Protein AF-A0A7T7I6N1-F1 (afdb_monomer_lite)

Organism: NCBI:txid2797636

Sequence (115 aa):
MNPSERNAKRVDALLPLAGGKSNKAVAEEVGVNPATIGTWKKDPAFACELARIKELVDRKPMDAHAVLAAVTESSARLNPPAGPVVVSIPAGASARRRRQLIGRAVARALEAGER

Foldseek 3Di:
DALLLLLVLLLQLQVCVLVPDQLCVSCVVSVHDSVVSVVLCVPPLSVVLSVVLNVQCPDPVRDPVVSVVSSVVSSCSSQPAQPDQDFDDDDPDDPVRVVVSVVVSVVVSVSSRVD

Radius of gyration: 19.5 Å; chains: 1; bounding box: 41×30×57 Å

pLDDT: mean 87.31, std 9.98, range [48.62, 97.5]

Structure (mmCIF, N/CA/C/O backbone):
data_AF-A0A7T7I6N1-F1
#
_entry.id   AF-A0A7T7I6N1-F1
#
loop_
_atom_site.group_PDB
_atom_site.id
_atom_site.type_symbol
_atom_site.label_atom_id
_atom_site.label_alt_id
_atom_site.label_comp_id
_atom_site.label_asym_id
_atom_site.label_entity_id
_atom_site.label_seq_id
_atom_site.pdbx_PDB_ins_code
_atom_site.Cartn_x
_atom_site.Cartn_y
_atom_site.Cartn_z
_atom_site.occupancy
_atom_site.B_iso_or_equiv
_atom_site.auth_seq_id
_atom_site.auth_comp_id
_atom_site.auth_asym_id
_atom_site.auth_atom_id
_atom_site.pdbx_PDB_model_num
ATOM 1 N N . MET A 1 1 ? 12.985 8.810 -3.994 1.00 66.00 1 MET A N 1
ATOM 2 C CA . MET A 1 1 ? 12.328 7.562 -3.570 1.00 66.00 1 MET A CA 1
ATOM 3 C C . MET A 1 1 ? 12.008 6.784 -4.820 1.00 66.00 1 MET A C 1
ATOM 5 O O . MET A 1 1 ? 11.234 7.269 -5.646 1.00 66.00 1 MET A O 1
ATOM 9 N N . ASN A 1 2 ? 12.667 5.646 -4.980 1.00 76.69 2 ASN A N 1
ATOM 10 C CA . ASN A 1 2 ? 12.455 4.782 -6.131 1.00 76.69 2 ASN A CA 1
ATOM 11 C C . ASN A 1 2 ? 11.052 4.139 -6.050 1.00 76.69 2 ASN A C 1
ATOM 13 O O . ASN A 1 2 ? 10.463 4.085 -4.965 1.00 76.69 2 ASN A O 1
ATOM 17 N N . PRO A 1 3 ? 10.462 3.713 -7.182 1.00 72.81 3 PRO A N 1
ATOM 18 C CA . PRO A 1 3 ? 9.135 3.094 -7.202 1.00 72.81 3 PRO A CA 1
ATOM 19 C C . PRO A 1 3 ? 8.961 1.924 -6.210 1.00 72.81 3 PRO A C 1
ATOM 21 O O . PRO A 1 3 ? 7.934 1.909 -5.528 1.00 72.81 3 PRO A O 1
ATOM 24 N N . SER A 1 4 ? 9.972 1.056 -6.048 1.00 72.38 4 SER A N 1
ATOM 25 C CA . SER A 1 4 ? 10.028 -0.039 -5.055 1.00 72.38 4 SER A CA 1
ATOM 26 C C . SER A 1 4 ? 9.830 0.469 -3.645 1.00 72.38 4 SER A C 1
ATOM 28 O O . SER A 1 4 ? 8.906 0.068 -2.944 1.00 72.38 4 SER A O 1
ATOM 30 N N . GLU A 1 5 ? 10.692 1.399 -3.239 1.00 82.56 5 GLU A N 1
ATOM 31 C CA . GLU A 1 5 ? 10.693 1.977 -1.897 1.00 82.56 5 GLU A CA 1
ATOM 32 C C . GLU A 1 5 ? 9.354 2.645 -1.587 1.00 82.56 5 GLU A C 1
ATOM 34 O O . GLU A 1 5 ? 8.838 2.548 -0.477 1.00 82.56 5 GLU A O 1
ATOM 39 N N . ARG A 1 6 ? 8.754 3.312 -2.580 1.00 86.56 6 ARG A N 1
ATOM 40 C CA . ARG A 1 6 ? 7.430 3.918 -2.430 1.00 86.56 6 ARG A CA 1
ATOM 41 C C . ARG A 1 6 ? 6.352 2.859 -2.219 1.00 86.56 6 ARG A C 1
ATOM 43 O O . ARG A 1 6 ? 5.462 3.076 -1.402 1.00 86.56 6 ARG A O 1
ATOM 50 N N . ASN A 1 7 ? 6.392 1.760 -2.967 1.00 87.81 7 ASN A N 1
ATOM 51 C CA . ASN A 1 7 ? 5.407 0.688 -2.861 1.00 87.81 7 ASN A CA 1
ATOM 52 C C . ASN A 1 7 ? 5.555 -0.087 -1.545 1.00 87.81 7 ASN A C 1
ATOM 54 O O . ASN A 1 7 ? 4.546 -0.325 -0.890 1.00 87.81 7 ASN A O 1
ATOM 58 N N . ALA A 1 8 ? 6.782 -0.374 -1.104 1.00 88.69 8 ALA A N 1
ATOM 59 C CA . ALA A 1 8 ? 7.052 -0.968 0.206 1.00 88.69 8 ALA A CA 1
ATOM 60 C C . ALA A 1 8 ? 6.457 -0.110 1.334 1.00 88.69 8 ALA A C 1
ATOM 62 O O . ALA A 1 8 ? 5.631 -0.577 2.111 1.00 88.69 8 ALA A O 1
ATOM 63 N N . LYS A 1 9 ? 6.731 1.198 1.312 1.00 93.06 9 LYS A N 1
ATOM 64 C CA . LYS A 1 9 ? 6.161 2.145 2.277 1.00 93.06 9 LYS A CA 1
ATOM 65 C C . LYS A 1 9 ? 4.632 2.237 2.221 1.00 93.06 9 LYS A C 1
ATOM 67 O O . LYS A 1 9 ? 3.984 2.466 3.239 1.00 93.06 9 LYS A O 1
ATOM 72 N N . ARG A 1 10 ? 4.021 2.064 1.044 1.00 94.44 10 ARG A N 1
ATOM 73 C CA . ARG A 1 10 ? 2.556 1.965 0.931 1.00 94.44 10 ARG A CA 1
ATOM 74 C C . ARG A 1 10 ? 2.043 0.731 1.667 1.00 94.44 10 ARG A C 1
ATOM 76 O O . ARG A 1 10 ? 1.078 0.861 2.409 1.00 94.44 10 ARG A O 1
ATOM 83 N N . VAL A 1 11 ? 2.682 -0.422 1.490 1.00 93.81 11 VAL A N 1
ATOM 84 C CA . VAL A 1 11 ?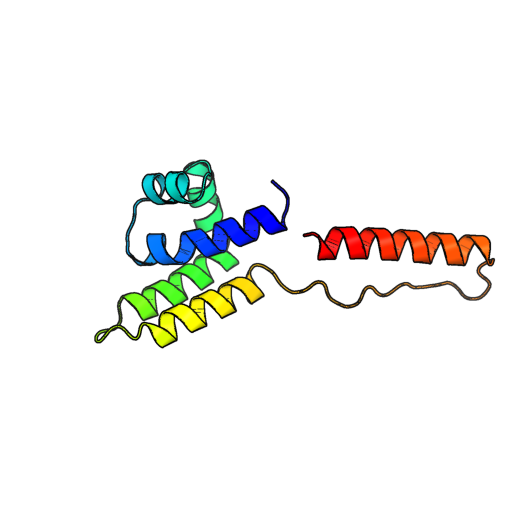 2.308 -1.670 2.175 1.00 93.81 11 VAL A CA 1
ATOM 85 C C . VAL A 1 11 ? 2.439 -1.518 3.691 1.00 93.81 11 VAL A C 1
ATOM 87 O O . VAL A 1 11 ? 1.475 -1.797 4.403 1.00 93.81 11 VAL A O 1
ATOM 90 N N . ASP A 1 12 ? 3.560 -0.973 4.171 1.00 94.38 12 ASP A N 1
ATOM 91 C CA . ASP A 1 12 ? 3.809 -0.747 5.604 1.00 94.38 12 ASP A CA 1
ATOM 92 C C . ASP A 1 12 ? 2.763 0.181 6.244 1.00 94.38 12 ASP A C 1
ATOM 94 O O . ASP A 1 12 ? 2.405 0.036 7.412 1.00 94.38 12 ASP A O 1
ATOM 98 N N . ALA A 1 13 ? 2.211 1.116 5.466 1.00 96.44 13 ALA A N 1
ATOM 99 C CA . ALA A 1 13 ? 1.186 2.041 5.930 1.00 96.44 13 ALA A CA 1
ATOM 100 C C . ALA A 1 13 ? -0.217 1.413 6.067 1.00 96.44 13 ALA A C 1
ATOM 102 O O . ALA A 1 13 ? -1.063 1.986 6.757 1.00 96.44 13 ALA A O 1
ATOM 103 N N . LEU A 1 14 ? -0.512 0.277 5.421 1.00 95.88 14 LEU A N 1
ATOM 104 C CA . LEU A 1 14 ? -1.881 -0.255 5.327 1.00 95.88 14 LEU A CA 1
ATOM 105 C C . LEU A 1 14 ? -2.451 -0.690 6.682 1.00 95.88 14 LEU A C 1
ATOM 107 O O . LEU A 1 14 ? -3.536 -0.247 7.057 1.00 95.88 14 LEU A O 1
ATOM 111 N N . LEU A 1 15 ? -1.722 -1.527 7.424 1.00 93.94 15 LEU A N 1
ATOM 112 C CA . LEU A 1 15 ? -2.149 -2.035 8.734 1.00 93.94 15 LEU A CA 1
ATOM 113 C C . LEU A 1 15 ? -2.400 -0.927 9.768 1.00 93.94 15 LEU A C 1
ATOM 115 O O . LEU A 1 15 ? -3.493 -0.893 10.336 1.00 93.94 15 LEU A O 1
ATOM 119 N N . PRO A 1 16 ? -1.459 0.003 10.023 1.00 95.25 16 PRO A N 1
ATOM 120 C CA . PRO A 1 16 ? -1.687 1.059 11.000 1.00 95.25 16 PRO A CA 1
ATOM 121 C C . PRO A 1 16 ? -2.835 1.995 10.598 1.00 95.25 16 PRO A C 1
ATOM 123 O O . PRO A 1 16 ? -3.596 2.420 11.467 1.00 95.25 16 PRO A O 1
ATOM 126 N N . LEU A 1 17 ? -3.015 2.282 9.301 1.00 96.94 17 LEU A N 1
ATOM 127 C CA . LEU A 1 17 ? -4.164 3.059 8.820 1.00 96.94 17 LEU A CA 1
ATOM 128 C C . LEU A 1 17 ? -5.488 2.308 9.007 1.00 96.94 17 LEU A C 1
ATOM 130 O O . LEU A 1 17 ? -6.472 2.917 9.426 1.00 96.94 17 LEU A O 1
ATOM 134 N N . ALA A 1 18 ? -5.525 1.005 8.718 1.00 94.44 18 ALA A N 1
ATOM 135 C CA . ALA A 1 18 ? -6.706 0.169 8.928 1.00 94.44 18 ALA A CA 1
ATOM 136 C C . ALA A 1 18 ? -7.080 0.082 10.416 1.00 94.44 18 ALA A C 1
ATOM 138 O O . ALA A 1 18 ? -8.255 0.209 10.760 1.00 94.44 18 ALA A O 1
ATOM 139 N N . GLY A 1 19 ? -6.073 -0.016 11.290 1.00 92.00 19 GLY A N 1
ATOM 140 C CA . GLY A 1 19 ? -6.207 0.048 12.748 1.00 92.00 19 GLY A CA 1
ATOM 141 C C . GLY A 1 19 ? -6.526 1.441 13.308 1.00 92.00 19 GLY A C 1
ATOM 142 O O . GLY A 1 19 ? -6.581 1.609 14.523 1.00 92.00 19 GLY A O 1
ATOM 143 N N . GLY A 1 20 ? -6.730 2.450 12.453 1.00 94.56 20 GLY A N 1
ATOM 144 C CA . GLY A 1 20 ? -7.204 3.775 12.855 1.00 94.56 20 GLY A CA 1
ATOM 145 C C . GLY A 1 20 ? -6.121 4.766 13.292 1.00 94.56 20 GLY A C 1
ATOM 146 O O . GLY A 1 20 ? -6.466 5.840 13.790 1.00 94.56 20 GLY A O 1
ATOM 147 N N . LYS A 1 21 ? -4.825 4.475 13.096 1.00 96.56 21 LYS A N 1
ATOM 148 C CA . LYS A 1 21 ? -3.770 5.474 13.339 1.00 96.56 21 LYS A CA 1
ATOM 149 C C . LYS A 1 21 ? -3.955 6.685 12.414 1.00 96.56 21 LYS A C 1
ATOM 151 O O . LYS A 1 21 ? -4.354 6.569 11.254 1.00 96.56 21 LYS A O 1
ATOM 156 N N . SER A 1 22 ? -3.626 7.872 12.926 1.00 96.88 22 SER A N 1
ATOM 157 C CA . SER A 1 22 ? -3.697 9.113 12.147 1.00 96.88 22 SER A CA 1
ATOM 158 C C . SER A 1 22 ? -2.659 9.138 11.018 1.00 96.88 22 SER A C 1
ATOM 160 O O . SER A 1 22 ? -1.570 8.582 11.156 1.00 96.88 22 SER A O 1
ATOM 162 N N . ASN A 1 23 ? -2.940 9.867 9.929 1.00 96.50 23 ASN A N 1
ATOM 163 C CA . ASN A 1 23 ? -1.991 10.026 8.817 1.00 96.50 23 ASN A CA 1
ATOM 164 C C . ASN A 1 23 ? -0.617 10.541 9.280 1.00 96.50 23 ASN A C 1
ATOM 166 O O . ASN A 1 23 ? 0.393 10.161 8.701 1.00 96.50 23 ASN A O 1
ATOM 170 N N . LYS A 1 24 ? -0.577 11.407 10.306 1.00 97.25 24 LYS A N 1
ATOM 171 C CA . LYS A 1 24 ? 0.674 11.941 10.861 1.00 97.25 24 LYS A CA 1
ATOM 172 C C . LYS A 1 24 ? 1.497 10.840 11.529 1.00 97.25 24 LYS A C 1
ATOM 174 O O . LYS A 1 24 ? 2.675 10.719 11.223 1.00 97.25 24 LYS A O 1
ATOM 179 N N . ALA A 1 25 ? 0.866 10.032 12.382 1.00 97.06 25 ALA A N 1
ATOM 180 C CA . ALA A 1 25 ? 1.537 8.939 13.082 1.00 97.06 25 ALA A CA 1
ATOM 181 C C . ALA A 1 25 ? 2.067 7.878 12.105 1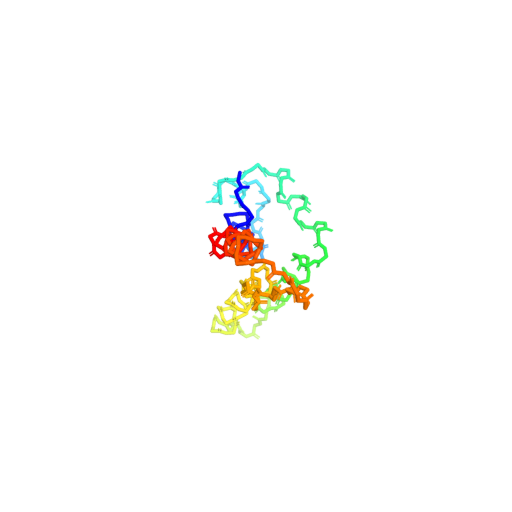.00 97.06 25 ALA A C 1
ATOM 183 O O . ALA A 1 25 ? 3.215 7.465 12.209 1.00 97.06 25 ALA A O 1
ATOM 184 N N . VAL A 1 26 ? 1.264 7.494 11.105 1.00 97.50 26 VAL A N 1
ATOM 185 C CA . VAL A 1 26 ? 1.702 6.525 10.085 1.00 97.50 26 VAL A CA 1
ATOM 186 C C . VAL A 1 26 ? 2.831 7.081 9.223 1.00 97.50 26 VAL A C 1
ATOM 188 O O . VAL A 1 26 ? 3.770 6.368 8.891 1.00 97.50 26 VAL A O 1
ATOM 191 N N . ALA A 1 27 ? 2.763 8.361 8.857 1.00 96.50 27 ALA A N 1
ATOM 192 C CA . ALA A 1 27 ? 3.809 8.992 8.065 1.00 96.50 27 ALA A CA 1
ATOM 193 C C . ALA A 1 27 ? 5.158 9.027 8.799 1.00 96.50 27 ALA A C 1
ATOM 195 O O . ALA A 1 27 ? 6.187 8.784 8.175 1.00 96.50 27 ALA A O 1
ATOM 196 N N . GLU A 1 28 ? 5.146 9.287 10.107 1.00 96.81 28 GLU A N 1
ATOM 197 C CA . GLU A 1 28 ? 6.337 9.239 10.959 1.00 96.81 28 GLU A CA 1
ATOM 198 C C . GLU A 1 28 ? 6.916 7.819 11.043 1.00 96.81 28 GLU A C 1
ATOM 200 O O . GLU A 1 28 ? 8.102 7.630 10.795 1.00 96.81 28 GLU A O 1
ATOM 205 N N . GLU A 1 29 ? 6.064 6.819 11.277 1.00 95.81 29 GLU A N 1
ATOM 206 C CA . GLU A 1 29 ? 6.442 5.400 11.370 1.00 95.81 29 GLU A CA 1
ATOM 207 C C . GLU A 1 29 ? 7.058 4.858 10.068 1.00 95.81 29 GLU A C 1
ATOM 209 O O . GLU A 1 29 ? 8.041 4.125 10.096 1.00 95.81 29 GLU A O 1
ATOM 214 N N . VAL A 1 30 ? 6.522 5.269 8.916 1.00 94.81 30 VAL A N 1
ATOM 215 C CA . VAL A 1 30 ? 6.956 4.813 7.582 1.00 94.81 30 VAL A CA 1
ATOM 216 C C . VAL A 1 30 ? 8.047 5.726 6.974 1.00 94.81 30 VAL A C 1
ATOM 218 O O . VAL A 1 30 ? 8.611 5.460 5.905 1.00 94.81 30 VAL A O 1
ATOM 221 N N . GLY A 1 31 ? 8.371 6.842 7.635 1.00 94.75 31 GLY A N 1
ATOM 222 C CA . GLY A 1 31 ? 9.365 7.809 7.167 1.00 94.75 31 GLY A CA 1
ATOM 223 C C . GLY A 1 31 ? 8.960 8.499 5.858 1.00 94.75 31 GLY A C 1
ATOM 224 O O . GLY A 1 31 ? 9.724 8.505 4.884 1.00 94.75 31 GLY A O 1
ATOM 225 N N . VAL A 1 32 ? 7.741 9.042 5.798 1.00 95.75 32 VAL A N 1
ATOM 226 C CA . VAL A 1 32 ? 7.219 9.853 4.682 1.00 95.75 32 VAL A CA 1
ATOM 227 C C . VAL A 1 32 ? 6.580 11.148 5.182 1.00 95.75 32 VAL A C 1
ATOM 229 O O . VAL A 1 32 ? 6.328 11.332 6.365 1.00 95.75 32 VAL A O 1
ATOM 232 N N . ASN A 1 33 ? 6.289 12.076 4.269 1.00 95.88 33 ASN A N 1
ATOM 233 C CA . ASN A 1 33 ? 5.520 13.273 4.602 1.00 95.88 33 ASN A CA 1
ATOM 234 C C . ASN A 1 33 ? 4.024 12.913 4.807 1.00 95.88 33 ASN A C 1
ATOM 236 O O . ASN A 1 33 ? 3.476 12.175 3.984 1.00 95.88 33 ASN A O 1
ATOM 240 N N . PRO A 1 34 ? 3.318 13.451 5.823 1.00 95.56 34 PRO A N 1
ATOM 241 C CA . PRO A 1 34 ? 1.878 13.226 6.012 1.00 95.56 34 PRO A CA 1
ATOM 242 C C . PRO A 1 34 ? 1.007 13.546 4.786 1.00 95.56 34 PRO A C 1
ATOM 244 O O . PRO A 1 34 ? 0.002 12.872 4.545 1.00 95.56 34 PRO A O 1
ATOM 247 N N . ALA A 1 35 ? 1.399 14.534 3.974 1.00 96.12 35 ALA A N 1
ATOM 248 C CA . ALA A 1 35 ? 0.719 14.853 2.719 1.00 96.12 35 ALA A CA 1
ATOM 249 C C . ALA A 1 35 ? 0.792 13.693 1.711 1.00 96.12 35 ALA A C 1
ATOM 251 O O . ALA A 1 35 ? -0.169 13.449 0.983 1.00 96.12 35 ALA A O 1
ATOM 252 N N . THR A 1 36 ? 1.889 12.929 1.712 1.00 95.81 36 THR A N 1
ATOM 253 C CA . THR A 1 36 ? 2.071 11.745 0.864 1.00 95.81 36 THR A CA 1
ATOM 254 C C . THR A 1 36 ? 1.040 10.665 1.183 1.00 95.81 36 THR A C 1
ATOM 256 O O . THR A 1 36 ? 0.452 10.109 0.259 1.00 95.81 36 THR A O 1
ATOM 259 N N . ILE A 1 37 ? 0.744 10.425 2.468 1.00 96.75 37 ILE A N 1
ATOM 260 C CA . ILE A 1 37 ? -0.332 9.506 2.882 1.00 96.75 37 ILE A CA 1
ATOM 261 C C . ILE A 1 37 ? -1.685 9.992 2.349 1.00 96.75 37 ILE A C 1
ATOM 263 O O . ILE A 1 37 ? -2.469 9.209 1.815 1.00 96.75 37 ILE A O 1
ATOM 267 N N . GLY A 1 38 ? -1.949 11.300 2.446 1.00 96.12 38 GLY A N 1
ATOM 268 C 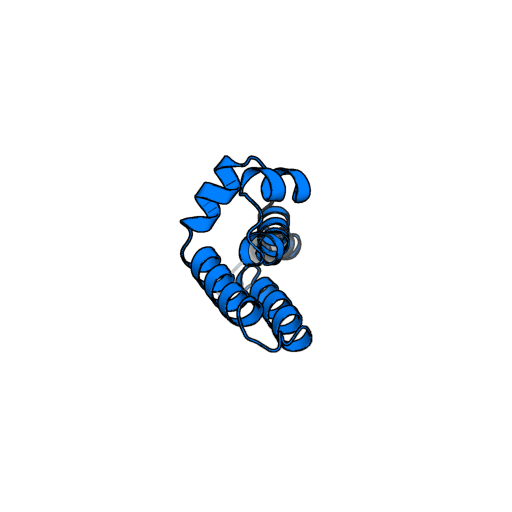CA . GLY A 1 38 ? -3.151 11.916 1.883 1.00 96.12 38 GLY A CA 1
ATOM 269 C C . GLY A 1 38 ? -3.282 11.692 0.373 1.00 96.12 38 GLY A C 1
ATOM 270 O O . GLY A 1 38 ? -4.369 11.376 -0.105 1.00 96.12 38 GLY A O 1
ATOM 271 N N . THR A 1 39 ? -2.178 11.799 -0.367 1.00 96.38 39 THR A N 1
ATOM 272 C CA . THR A 1 39 ? -2.125 11.496 -1.804 1.00 96.38 39 THR A CA 1
ATOM 273 C C . THR A 1 39 ? -2.370 10.016 -2.083 1.00 96.38 39 THR A C 1
ATOM 275 O O . THR A 1 39 ? -3.156 9.699 -2.969 1.00 96.38 39 THR A O 1
ATOM 278 N N . TRP A 1 40 ? -1.771 9.101 -1.315 1.00 96.00 40 TRP A N 1
ATOM 279 C CA . TRP A 1 40 ? -2.004 7.663 -1.487 1.00 96.00 40 TRP A CA 1
ATOM 280 C C . TRP A 1 40 ? -3.461 7.286 -1.260 1.00 96.00 40 TRP A C 1
ATOM 282 O O . TRP A 1 40 ? -4.007 6.538 -2.050 1.00 96.00 40 TRP A O 1
ATOM 292 N N . LYS A 1 41 ? -4.145 7.854 -0.263 1.00 94.94 41 LYS A N 1
ATOM 293 C CA . LYS A 1 41 ? -5.577 7.573 -0.037 1.00 94.94 41 LYS A CA 1
ATOM 294 C C . LYS A 1 41 ? -6.489 8.015 -1.190 1.00 94.94 41 LYS A C 1
ATOM 296 O O . LYS A 1 41 ? -7.620 7.547 -1.257 1.00 94.94 41 LYS A O 1
ATOM 301 N N . LYS A 1 42 ? -6.020 8.902 -2.074 1.00 95.81 42 LYS A N 1
ATOM 302 C CA . LYS A 1 42 ? -6.729 9.299 -3.304 1.00 95.81 42 LYS A CA 1
ATOM 303 C C . LYS A 1 42 ? -6.419 8.384 -4.491 1.00 95.81 42 LYS A C 1
ATOM 305 O O . LYS A 1 42 ? -7.144 8.424 -5.478 1.00 95.81 42 LYS A O 1
ATOM 310 N N . ASP A 1 43 ? -5.351 7.593 -4.415 1.00 94.25 43 ASP A N 1
ATOM 311 C CA . ASP A 1 43 ? -5.010 6.600 -5.428 1.00 94.25 43 ASP A CA 1
ATOM 312 C C . ASP A 1 43 ? -5.994 5.416 -5.343 1.00 94.25 43 ASP A C 1
ATOM 314 O O . ASP A 1 43 ? -6.093 4.791 -4.281 1.00 94.25 43 ASP A O 1
ATOM 318 N N . PRO A 1 44 ? -6.718 5.081 -6.429 1.00 94.00 44 PRO A N 1
ATOM 319 C CA . PRO A 1 44 ? -7.751 4.046 -6.392 1.00 94.00 44 PRO A CA 1
ATOM 320 C C . PRO A 1 44 ? -7.231 2.674 -5.960 1.00 94.00 44 PRO A C 1
ATOM 322 O O . PRO A 1 44 ? -7.912 1.969 -5.216 1.00 94.00 44 PRO A O 1
ATOM 325 N N . ALA A 1 45 ? -6.014 2.306 -6.377 1.00 91.94 45 ALA A N 1
ATOM 326 C CA . ALA A 1 45 ? -5.425 1.026 -6.004 1.00 91.94 45 ALA A CA 1
ATOM 327 C C . ALA A 1 45 ? -5.121 0.984 -4.501 1.00 91.94 45 ALA A C 1
ATOM 329 O O . ALA A 1 45 ? -5.487 0.025 -3.830 1.00 91.94 45 ALA A O 1
ATOM 330 N N . PHE A 1 46 ? -4.540 2.051 -3.937 1.00 94.62 46 PHE A N 1
ATOM 331 C CA . PHE A 1 46 ? -4.332 2.122 -2.486 1.00 94.62 46 PHE A CA 1
ATOM 332 C C . PHE A 1 46 ? -5.642 2.059 -1.702 1.00 94.62 46 PHE A C 1
ATOM 334 O O . PHE A 1 46 ? -5.731 1.355 -0.700 1.00 94.62 46 PHE A O 1
ATOM 341 N N . ALA A 1 47 ? -6.639 2.835 -2.134 1.00 95.12 47 ALA A N 1
ATOM 342 C CA . ALA A 1 47 ? -7.912 2.955 -1.440 1.00 95.12 47 ALA A CA 1
ATOM 343 C C . ALA A 1 47 ? -8.649 1.609 -1.397 1.00 95.12 47 ALA A C 1
ATOM 345 O O . ALA A 1 47 ? -9.204 1.253 -0.358 1.00 95.12 47 ALA A O 1
ATOM 346 N N . CYS A 1 48 ? -8.588 0.844 -2.491 1.00 95.19 48 CYS A N 1
ATOM 347 C CA . CYS A 1 48 ? -9.127 -0.510 -2.571 1.00 95.19 48 CYS A CA 1
ATOM 348 C C . CYS A 1 48 ? -8.446 -1.462 -1.572 1.00 95.19 48 CYS A C 1
ATOM 350 O O . CYS A 1 48 ? -9.130 -2.153 -0.818 1.00 95.19 48 CYS A O 1
ATOM 352 N N . GLU A 1 49 ? -7.109 -1.468 -1.511 1.00 95.69 49 GLU A N 1
ATOM 353 C CA . GLU A 1 49 ? -6.373 -2.319 -0.562 1.00 95.69 49 GLU A CA 1
ATOM 354 C C . GLU A 1 49 ? -6.634 -1.926 0.897 1.00 95.69 49 GLU A C 1
ATOM 356 O O . GLU A 1 49 ? -6.860 -2.788 1.748 1.00 95.69 49 GLU A O 1
ATOM 361 N N . LEU A 1 50 ? -6.664 -0.623 1.190 1.00 96.38 50 LEU A N 1
ATOM 362 C CA . LEU A 1 50 ? -6.953 -0.122 2.530 1.00 96.38 50 LEU A CA 1
ATOM 363 C C . LEU A 1 50 ? -8.361 -0.522 2.988 1.00 96.38 50 LEU A C 1
ATOM 365 O O . LEU A 1 50 ? -8.529 -0.935 4.133 1.00 96.38 50 LEU A O 1
ATOM 369 N N . ALA A 1 51 ? -9.362 -0.425 2.108 1.00 94.62 51 ALA A N 1
ATOM 370 C CA . ALA A 1 51 ? -10.728 -0.847 2.411 1.00 94.62 51 ALA A CA 1
ATOM 371 C C . ALA A 1 51 ? -10.808 -2.356 2.699 1.00 94.62 51 ALA A C 1
ATOM 373 O O . ALA A 1 51 ? -11.399 -2.748 3.704 1.00 94.62 51 ALA A O 1
ATOM 374 N N . ARG A 1 52 ? -10.147 -3.186 1.878 1.00 92.75 52 ARG A N 1
ATOM 375 C CA . ARG A 1 52 ? -10.081 -4.648 2.058 1.00 92.75 52 ARG A CA 1
ATOM 376 C C . ARG A 1 52 ? -9.477 -5.031 3.410 1.00 92.75 52 ARG A C 1
ATOM 378 O O . ARG A 1 52 ? -10.037 -5.856 4.124 1.00 92.75 52 ARG A O 1
ATOM 385 N N . ILE A 1 53 ? -8.340 -4.436 3.775 1.00 92.50 53 ILE A N 1
ATOM 386 C CA . ILE A 1 53 ? -7.680 -4.727 5.058 1.00 92.50 53 ILE A CA 1
ATOM 387 C C . ILE A 1 53 ? -8.527 -4.213 6.223 1.00 92.50 53 ILE A C 1
ATOM 389 O O . ILE A 1 53 ? -8.666 -4.909 7.226 1.00 92.50 53 ILE A O 1
ATOM 393 N N . LYS A 1 54 ? -9.133 -3.029 6.088 1.00 93.50 54 LYS A N 1
ATOM 394 C CA . LYS A 1 54 ? -10.007 -2.467 7.120 1.00 93.50 54 LYS A CA 1
ATOM 395 C C . LYS A 1 54 ? -11.197 -3.376 7.426 1.00 93.50 54 LYS A C 1
ATOM 397 O O . LYS A 1 54 ? -11.482 -3.606 8.595 1.00 93.50 54 LYS A O 1
ATOM 402 N N . GLU A 1 55 ? -11.841 -3.934 6.405 1.00 92.56 55 GLU A N 1
ATOM 403 C CA . GLU A 1 55 ? -12.948 -4.880 6.586 1.00 92.56 55 GLU A CA 1
ATOM 404 C C . GLU A 1 55 ? -12.530 -6.114 7.405 1.00 92.56 55 GLU A C 1
ATOM 406 O O . GLU A 1 55 ? -13.265 -6.562 8.285 1.00 92.56 55 GLU A O 1
ATOM 411 N N . LEU A 1 56 ? -11.331 -6.646 7.151 1.00 90.69 56 LEU A N 1
ATOM 412 C CA . LEU A 1 56 ? -10.797 -7.795 7.887 1.00 90.69 56 LEU A CA 1
ATOM 413 C C . LEU A 1 56 ? -10.444 -7.451 9.338 1.00 90.69 56 LEU A C 1
ATOM 415 O O . LEU A 1 56 ? -10.708 -8.254 10.230 1.00 90.69 56 LEU A O 1
ATOM 419 N N . VAL A 1 57 ? -9.875 -6.266 9.577 1.00 90.44 57 VAL A N 1
ATOM 420 C CA . VAL A 1 57 ? -9.543 -5.775 10.926 1.00 90.44 57 VAL A CA 1
ATOM 421 C C . VAL A 1 57 ? -10.806 -5.500 11.749 1.00 90.44 57 VAL A C 1
ATOM 423 O O . VAL A 1 57 ? -10.839 -5.808 12.938 1.00 90.44 57 VAL A O 1
ATOM 426 N N . ASP A 1 58 ? -11.856 -4.958 11.127 1.00 91.06 58 ASP A N 1
ATOM 427 C CA . ASP A 1 58 ? -13.112 -4.620 11.806 1.00 91.06 58 ASP A CA 1
ATOM 428 C C . ASP A 1 58 ? -13.976 -5.872 12.113 1.00 91.06 58 ASP A C 1
ATOM 430 O O . ASP A 1 58 ? -14.902 -5.805 12.932 1.00 91.06 58 ASP A O 1
ATOM 434 N N . ARG A 1 59 ? -13.678 -7.035 11.506 1.00 88.25 59 ARG A N 1
ATOM 435 C CA . ARG A 1 59 ? -14.386 -8.305 11.751 1.00 88.25 59 ARG A CA 1
ATOM 436 C C . ARG A 1 59 ? -14.142 -8.812 13.179 1.00 88.25 59 ARG A C 1
ATOM 438 O O . ARG A 1 59 ? -13.022 -8.793 13.682 1.00 88.25 59 ARG A O 1
ATOM 445 N N . LYS A 1 60 ? -15.199 -9.323 13.828 1.00 79.00 60 LYS A N 1
ATOM 446 C CA . LYS A 1 60 ? -15.124 -9.964 15.154 1.00 79.00 60 LYS A CA 1
ATOM 447 C C . LYS A 1 60 ? -15.618 -11.419 15.099 1.00 79.00 60 LYS A C 1
ATOM 449 O O . LYS A 1 60 ? -16.743 -11.631 14.651 1.00 79.00 60 LYS A O 1
ATOM 454 N N . PRO A 1 61 ? -14.830 -12.400 15.582 1.00 83.88 61 PRO A N 1
ATOM 455 C CA . PRO A 1 61 ? -13.449 -12.256 16.054 1.00 83.88 61 PRO A CA 1
ATOM 456 C C . PRO A 1 61 ? -12.502 -11.831 14.919 1.00 83.88 61 PRO A C 1
ATOM 458 O O . PRO A 1 61 ? -12.743 -12.139 13.753 1.00 83.88 61 PRO A O 1
ATOM 461 N N . MET A 1 62 ? -11.445 -11.098 15.273 1.00 84.06 62 MET A N 1
ATOM 462 C CA . MET A 1 62 ? -10.431 -10.675 14.309 1.00 84.06 62 MET A CA 1
ATOM 463 C C . MET A 1 62 ? -9.603 -11.890 13.897 1.00 84.06 62 MET A C 1
ATOM 465 O O . MET A 1 62 ? -8.964 -12.524 14.738 1.00 84.06 62 MET A O 1
ATOM 469 N N . ASP A 1 63 ? -9.596 -12.196 12.604 1.00 87.81 63 ASP A N 1
ATOM 470 C CA . ASP A 1 63 ? -8.760 -13.251 12.038 1.00 87.81 63 ASP A CA 1
ATOM 471 C C . ASP A 1 63 ? -7.407 -12.662 11.619 1.00 87.81 63 ASP A C 1
ATOM 473 O O . ASP A 1 63 ? -7.239 -12.130 10.519 1.00 87.81 63 ASP A O 1
ATOM 477 N N . ALA A 1 64 ? -6.430 -12.738 12.525 1.00 85.44 64 ALA A N 1
ATOM 478 C CA . ALA A 1 64 ? -5.086 -12.220 12.289 1.00 85.44 64 ALA A CA 1
ATOM 479 C C . ALA A 1 64 ? -4.392 -12.892 11.090 1.00 85.44 64 ALA A C 1
ATOM 481 O O . ALA A 1 64 ? -3.628 -12.236 10.381 1.00 85.44 64 ALA A O 1
ATOM 482 N N . HIS A 1 65 ? -4.673 -14.174 10.831 1.00 87.69 65 HIS A N 1
ATOM 483 C CA . HIS A 1 65 ? -4.084 -14.889 9.702 1.00 87.69 65 HIS A CA 1
ATOM 484 C C . HIS A 1 65 ? -4.642 -14.359 8.378 1.00 87.69 65 HIS A C 1
ATOM 486 O O . HIS A 1 65 ? -3.879 -14.084 7.451 1.00 87.69 65 HIS A O 1
ATOM 492 N N . ALA A 1 66 ? -5.958 -14.141 8.304 1.00 87.25 66 ALA A N 1
ATOM 493 C CA . ALA A 1 66 ? -6.585 -13.533 7.133 1.00 87.25 66 ALA A CA 1
ATOM 494 C C . ALA A 1 66 ? -6.072 -12.107 6.872 1.00 87.25 66 ALA A C 1
ATOM 496 O O . ALA A 1 66 ? -5.827 -11.744 5.721 1.00 87.25 66 ALA A O 1
ATOM 497 N N . VAL A 1 67 ? -5.860 -11.311 7.926 1.00 87.44 67 VAL A N 1
ATOM 498 C CA . VAL A 1 67 ? -5.294 -9.956 7.813 1.00 87.44 67 VAL A CA 1
ATOM 499 C C . VAL A 1 67 ? -3.870 -9.994 7.250 1.00 87.44 67 VAL A C 1
ATOM 501 O O . VAL A 1 67 ? -3.573 -9.267 6.302 1.00 87.44 67 VAL A O 1
ATOM 504 N N . LEU A 1 68 ? -2.993 -10.852 7.783 1.00 88.62 68 LEU A N 1
ATOM 505 C CA . LEU A 1 68 ? -1.613 -10.968 7.296 1.00 88.62 68 LEU A CA 1
ATOM 506 C C . LEU A 1 68 ? -1.556 -11.464 5.848 1.00 88.62 68 LEU A C 1
ATOM 508 O O . LEU A 1 68 ? -0.839 -10.880 5.036 1.00 88.62 68 LEU A O 1
ATOM 512 N N . ALA A 1 69 ? -2.359 -12.475 5.501 1.00 89.94 69 ALA A N 1
ATOM 513 C CA . ALA A 1 69 ? -2.462 -12.961 4.128 1.00 89.94 69 ALA A CA 1
ATOM 514 C C . ALA A 1 69 ? -2.912 -11.847 3.168 1.00 89.94 69 ALA A C 1
ATOM 516 O O . ALA A 1 69 ? -2.312 -11.658 2.109 1.00 89.94 69 ALA A O 1
ATOM 517 N N . ALA A 1 70 ? -3.910 -11.048 3.561 1.00 87.94 70 ALA A N 1
ATOM 518 C CA . ALA A 1 70 ? -4.374 -9.924 2.756 1.00 87.94 70 ALA A CA 1
ATOM 519 C C . ALA A 1 70 ? -3.280 -8.869 2.536 1.00 87.94 70 ALA A C 1
ATOM 521 O O . ALA A 1 70 ? -3.137 -8.397 1.412 1.00 87.94 70 ALA A O 1
ATOM 522 N N . VAL A 1 71 ? -2.477 -8.545 3.555 1.00 90.44 71 VAL A N 1
ATOM 523 C CA . VAL A 1 71 ? -1.338 -7.617 3.421 1.00 90.44 71 VAL A CA 1
ATOM 524 C C . VAL A 1 71 ? -0.282 -8.159 2.454 1.00 90.44 71 VAL A C 1
ATOM 526 O O . VAL A 1 71 ? 0.216 -7.409 1.612 1.00 90.44 71 VAL A O 1
ATOM 529 N N . THR A 1 72 ? 0.039 -9.457 2.519 1.00 89.19 72 THR A N 1
ATOM 530 C CA . THR A 1 72 ? 0.966 -10.097 1.570 1.00 89.19 72 THR A CA 1
ATOM 531 C C . THR A 1 72 ? 0.456 -9.990 0.134 1.00 89.19 72 THR A C 1
ATOM 533 O O . THR A 1 72 ? 1.208 -9.624 -0.769 1.00 89.19 72 THR A O 1
ATOM 536 N N . GLU A 1 73 ? -0.833 -10.237 -0.090 1.00 89.19 73 GLU A N 1
ATOM 537 C CA . GLU A 1 73 ? -1.427 -10.070 -1.414 1.00 89.19 73 GLU A CA 1
ATOM 538 C C . GLU A 1 73 ? -1.459 -8.603 -1.873 1.00 89.19 73 GLU A C 1
ATOM 540 O O . GLU A 1 73 ? -1.208 -8.321 -3.047 1.00 89.19 73 GLU A O 1
ATOM 545 N N . SER A 1 74 ? -1.750 -7.658 -0.970 1.00 87.06 74 SER A N 1
ATOM 546 C CA . SER A 1 74 ? -1.701 -6.221 -1.265 1.00 87.06 74 SER A CA 1
ATOM 547 C C . SER A 1 74 ? -0.303 -5.802 -1.709 1.00 87.06 74 SER A C 1
ATOM 549 O O . SER A 1 74 ? -0.180 -5.003 -2.633 1.00 87.06 74 SER A O 1
ATOM 551 N N . SER A 1 75 ? 0.749 -6.375 -1.115 1.00 87.81 75 SER A N 1
ATOM 552 C CA . SER A 1 75 ? 2.129 -6.160 -1.559 1.00 87.81 75 SER A CA 1
ATOM 553 C C . SER A 1 75 ? 2.332 -6.582 -3.012 1.00 87.81 75 SER A C 1
ATOM 555 O O . SER A 1 75 ? 2.816 -5.787 -3.812 1.00 87.81 75 SER A O 1
ATOM 557 N N . ALA A 1 76 ? 1.860 -7.771 -3.398 1.00 85.38 76 ALA A N 1
ATOM 558 C CA . ALA A 1 76 ? 1.957 -8.243 -4.780 1.00 85.38 76 ALA A CA 1
ATOM 559 C C . ALA A 1 76 ? 1.143 -7.390 -5.775 1.00 85.38 76 ALA A C 1
ATOM 561 O O . ALA A 1 76 ? 1.548 -7.228 -6.924 1.00 85.38 76 ALA A O 1
ATOM 562 N N . ARG A 1 77 ? -0.002 -6.829 -5.360 1.00 84.25 77 ARG A N 1
ATOM 563 C CA . ARG A 1 77 ? -0.840 -5.970 -6.223 1.00 84.25 77 ARG A CA 1
ATOM 564 C C . ARG A 1 77 ? -0.302 -4.549 -6.351 1.00 84.25 77 ARG A C 1
ATOM 566 O O . ARG A 1 77 ? -0.362 -3.964 -7.430 1.00 84.25 77 ARG A O 1
ATOM 573 N N . LEU A 1 78 ? 0.225 -3.993 -5.262 1.00 84.62 78 LEU A N 1
ATOM 574 C CA . LEU A 1 78 ? 0.865 -2.677 -5.263 1.00 84.62 78 LEU A CA 1
ATOM 575 C C . LEU A 1 78 ? 2.255 -2.721 -5.904 1.00 84.62 78 LEU A C 1
ATOM 577 O O . LEU A 1 78 ? 2.691 -1.712 -6.458 1.00 84.62 78 LEU A O 1
ATOM 581 N N . ASN A 1 79 ? 2.921 -3.876 -5.855 1.00 80.88 79 ASN A N 1
ATOM 582 C CA . ASN A 1 79 ? 4.213 -4.132 -6.469 1.00 80.88 79 ASN A CA 1
ATOM 583 C C . ASN A 1 79 ? 4.166 -5.380 -7.370 1.00 80.88 79 ASN A C 1
ATOM 585 O O . ASN A 1 79 ? 4.651 -6.445 -6.975 1.00 80.88 79 ASN A O 1
ATOM 589 N N . PRO A 1 80 ? 3.560 -5.285 -8.568 1.00 68.19 80 PRO A N 1
ATOM 590 C CA . PRO A 1 80 ? 3.500 -6.424 -9.469 1.00 68.19 80 PRO A CA 1
ATOM 591 C C . PRO A 1 80 ? 4.920 -6.840 -9.876 1.00 68.19 80 PRO A C 1
ATOM 593 O O . PRO A 1 80 ? 5.734 -5.967 -10.195 1.00 68.19 80 PRO A O 1
ATOM 596 N N . PRO A 1 81 ? 5.236 -8.149 -9.902 1.00 64.62 81 PRO A N 1
ATOM 597 C CA . PRO A 1 81 ? 6.535 -8.607 -10.370 1.00 64.62 81 PRO A CA 1
ATOM 598 C C . PRO A 1 81 ? 6.767 -8.111 -11.799 1.00 64.62 81 PRO A C 1
ATOM 600 O O . PRO A 1 81 ? 5.852 -8.131 -12.629 1.00 64.62 81 PRO A O 1
ATOM 603 N N . ALA A 1 82 ? 7.990 -7.665 -12.090 1.00 63.84 82 ALA A N 1
ATOM 604 C CA . ALA A 1 82 ? 8.369 -7.264 -13.436 1.00 63.84 82 ALA A CA 1
ATOM 605 C C . ALA A 1 82 ? 8.108 -8.436 -14.400 1.00 63.84 82 ALA A C 1
ATOM 607 O O . ALA A 1 82 ? 8.727 -9.495 -14.301 1.00 63.84 82 ALA A O 1
ATOM 608 N N . GLY A 1 83 ? 7.139 -8.266 -15.304 1.00 64.44 83 GLY A N 1
ATOM 609 C CA . GLY A 1 83 ? 6.815 -9.266 -16.319 1.00 64.44 83 GLY A CA 1
ATOM 610 C C . GLY A 1 83 ? 7.987 -9.522 -17.281 1.00 64.44 83 GLY A C 1
ATOM 611 O O . GLY A 1 83 ? 8.965 -8.768 -17.288 1.00 64.44 83 GLY A O 1
ATOM 612 N N . PRO A 1 84 ? 7.907 -10.565 -18.129 1.00 68.19 84 PRO A N 1
ATOM 613 C CA . PRO A 1 84 ? 8.975 -10.882 -19.070 1.00 68.19 84 PRO A CA 1
ATOM 614 C C . PRO A 1 84 ? 9.256 -9.696 -20.001 1.00 68.19 84 PRO A C 1
ATOM 616 O O . PRO A 1 84 ? 8.354 -9.159 -20.648 1.00 68.19 84 PRO A O 1
ATOM 619 N N . VAL A 1 85 ? 10.525 -9.293 -20.096 1.00 74.19 85 VAL A N 1
ATOM 620 C CA . VAL A 1 85 ? 10.933 -8.207 -20.992 1.00 74.19 85 VAL A CA 1
ATOM 621 C C . VAL A 1 85 ? 11.050 -8.732 -22.417 1.00 74.19 85 VAL A C 1
ATOM 623 O O . VAL A 1 85 ? 12.006 -9.415 -22.780 1.00 74.19 85 VAL A O 1
ATOM 626 N N . VAL A 1 86 ? 10.063 -8.389 -23.243 1.00 76.44 86 VAL A N 1
ATOM 627 C CA . VAL A 1 86 ? 10.019 -8.768 -24.659 1.00 76.44 86 VAL A CA 1
ATOM 628 C C . VAL A 1 86 ? 10.814 -7.767 -25.500 1.00 76.44 86 VAL A C 1
ATOM 630 O O . VAL A 1 86 ? 10.603 -6.555 -25.429 1.00 76.44 86 VAL A O 1
ATOM 633 N N . VAL A 1 87 ? 11.719 -8.277 -26.340 1.00 83.12 87 VAL A N 1
ATOM 634 C CA . VAL A 1 87 ? 12.533 -7.471 -27.263 1.00 83.12 87 VAL A CA 1
ATOM 635 C C . VAL A 1 87 ? 12.186 -7.831 -28.695 1.00 83.12 87 VAL A C 1
ATOM 637 O O . VAL A 1 87 ? 12.453 -8.941 -29.143 1.00 83.12 87 VAL A O 1
ATOM 640 N N . SER A 1 88 ? 11.634 -6.876 -29.440 1.00 84.62 88 SER A N 1
ATOM 641 C CA . SER A 1 88 ? 11.430 -7.034 -30.882 1.00 84.62 88 SER A CA 1
ATOM 642 C C . SER A 1 88 ? 12.717 -6.707 -31.637 1.00 84.62 88 SER A C 1
ATOM 644 O O . SER A 1 88 ? 13.227 -5.587 -31.568 1.00 84.62 88 SER A O 1
ATOM 646 N N . ILE A 1 89 ? 13.247 -7.692 -32.362 1.00 86.88 89 ILE A N 1
ATOM 647 C CA . ILE A 1 89 ? 14.430 -7.548 -33.211 1.00 86.88 89 ILE A CA 1
ATOM 648 C C . ILE A 1 89 ? 13.983 -7.640 -34.678 1.00 86.88 89 ILE A C 1
ATOM 650 O O . ILE A 1 89 ? 13.480 -8.689 -35.076 1.00 86.88 89 ILE A O 1
ATOM 654 N N . PRO A 1 90 ? 14.184 -6.592 -35.499 1.00 87.44 90 PRO A N 1
ATOM 655 C CA . PRO A 1 90 ? 13.838 -6.639 -36.917 1.00 87.44 90 PRO A CA 1
ATOM 656 C C . PRO A 1 90 ? 14.623 -7.721 -37.667 1.00 87.44 90 PRO A C 1
ATOM 658 O O . PRO A 1 90 ? 15.832 -7.885 -37.451 1.00 87.44 90 PRO A O 1
ATOM 661 N N . ALA A 1 91 ? 13.961 -8.413 -38.597 1.00 82.12 91 ALA A N 1
ATOM 662 C CA . ALA A 1 91 ? 14.633 -9.304 -39.53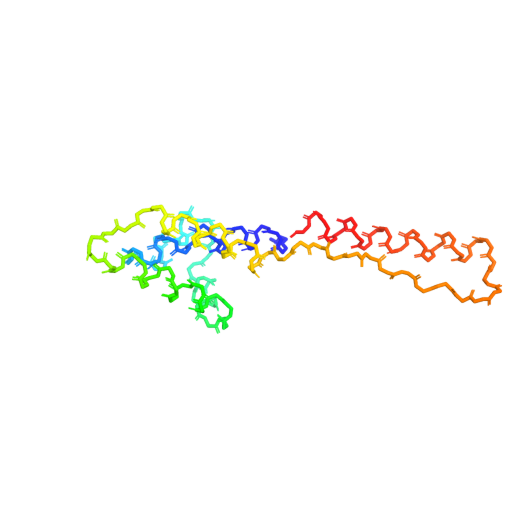7 1.00 82.12 91 ALA A CA 1
ATOM 663 C C . ALA A 1 91 ? 15.677 -8.508 -40.348 1.00 82.12 91 ALA A C 1
ATOM 665 O O . ALA A 1 91 ? 15.412 -7.393 -40.788 1.00 82.12 91 ALA A O 1
ATOM 666 N N . GLY A 1 92 ? 16.895 -9.043 -40.483 1.00 89.00 92 GLY A N 1
ATOM 667 C CA . GLY A 1 92 ? 18.015 -8.350 -41.142 1.00 89.00 92 GLY A CA 1
ATOM 668 C C . GLY A 1 92 ? 18.843 -7.423 -40.240 1.00 89.00 92 GLY A C 1
ATOM 669 O O . GLY A 1 92 ? 19.824 -6.838 -40.699 1.00 89.00 92 GLY A O 1
ATOM 670 N N . ALA A 1 93 ? 18.524 -7.299 -38.944 1.00 88.06 93 ALA A N 1
ATOM 671 C CA . ALA A 1 93 ? 19.327 -6.488 -38.031 1.00 88.06 93 ALA A CA 1
ATOM 672 C C . ALA A 1 93 ? 20.782 -6.994 -37.924 1.00 88.06 93 ALA A C 1
ATOM 674 O O . ALA A 1 93 ? 21.050 -8.164 -37.603 1.00 88.06 93 ALA A O 1
ATOM 675 N N . SER A 1 94 ? 21.736 -6.077 -38.118 1.00 91.88 94 SER A N 1
ATOM 676 C CA . SER A 1 94 ? 23.164 -6.355 -37.941 1.00 91.88 94 SER A CA 1
ATOM 677 C C . SER A 1 94 ? 23.467 -6.834 -36.517 1.00 91.88 94 SER A C 1
ATOM 679 O O . SER A 1 94 ? 22.764 -6.491 -35.560 1.00 91.88 94 SER A O 1
ATOM 681 N N . ALA A 1 95 ? 24.538 -7.616 -36.348 1.00 88.94 95 ALA A N 1
ATOM 682 C CA . ALA A 1 95 ? 24.930 -8.152 -35.041 1.00 88.94 95 ALA A CA 1
ATOM 683 C C . ALA A 1 95 ? 25.110 -7.043 -33.983 1.00 88.94 95 ALA A C 1
ATOM 685 O O . ALA A 1 95 ? 24.684 -7.192 -32.836 1.00 88.94 95 ALA A O 1
ATOM 686 N N . ARG A 1 96 ? 25.659 -5.888 -34.387 1.00 91.12 96 ARG A N 1
ATOM 687 C CA . ARG A 1 96 ? 25.804 -4.702 -33.529 1.00 91.12 96 ARG A CA 1
ATOM 688 C C . ARG A 1 96 ? 24.449 -4.141 -33.088 1.00 91.12 96 ARG A C 1
ATOM 690 O O . ARG A 1 96 ? 24.265 -3.870 -31.904 1.00 91.12 96 ARG 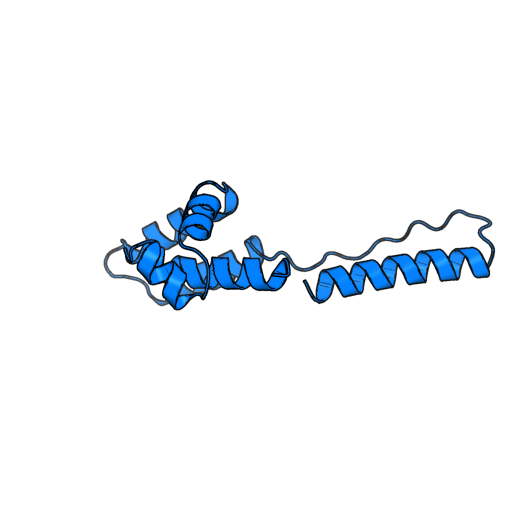A O 1
ATOM 697 N N . ARG A 1 97 ? 23.491 -3.997 -34.014 1.00 88.00 97 ARG A N 1
ATOM 698 C CA . ARG A 1 97 ? 22.142 -3.479 -33.717 1.00 88.00 97 ARG A CA 1
ATOM 699 C C . ARG A 1 97 ? 21.364 -4.430 -32.805 1.00 88.00 97 ARG A C 1
ATOM 701 O O . ARG A 1 97 ? 20.721 -3.966 -31.869 1.00 88.00 97 ARG A O 1
ATOM 708 N N . ARG A 1 98 ? 21.485 -5.746 -33.019 1.00 89.94 98 ARG A N 1
ATOM 709 C CA . ARG A 1 98 ? 20.919 -6.779 -32.135 1.00 89.94 98 ARG A CA 1
ATOM 710 C C . ARG A 1 98 ? 21.433 -6.663 -30.705 1.00 89.94 98 ARG A C 1
ATOM 712 O O . ARG A 1 98 ? 20.628 -6.542 -29.787 1.00 89.94 98 ARG A O 1
ATOM 719 N N . ARG A 1 99 ? 22.757 -6.618 -30.519 1.00 89.44 99 ARG A N 1
ATOM 720 C CA . ARG A 1 99 ? 23.373 -6.454 -29.189 1.00 89.44 99 ARG A CA 1
ATOM 721 C C . ARG A 1 99 ? 22.917 -5.169 -28.499 1.00 89.44 99 ARG A C 1
ATOM 723 O O . ARG A 1 99 ? 22.613 -5.197 -27.314 1.00 89.44 99 ARG A O 1
ATOM 730 N N . GLN A 1 100 ? 22.805 -4.066 -29.239 1.00 90.94 100 GLN A N 1
ATOM 731 C CA . GLN A 1 100 ? 22.334 -2.793 -28.688 1.00 90.94 100 GLN A CA 1
ATOM 732 C C . GLN A 1 100 ? 20.870 -2.855 -28.216 1.00 90.94 100 GLN A C 1
ATOM 734 O O . GLN A 1 100 ? 20.552 -2.327 -27.152 1.00 90.94 100 GLN A O 1
ATOM 739 N N . LEU A 1 101 ? 19.980 -3.493 -28.985 1.00 90.06 101 LEU A N 1
ATOM 740 C CA . LEU A 1 101 ? 18.567 -3.651 -28.618 1.00 90.06 101 LEU A CA 1
ATOM 741 C C . LEU A 1 101 ? 18.394 -4.557 -27.394 1.00 90.06 101 LEU A C 1
ATOM 743 O O . LEU A 1 101 ? 17.645 -4.203 -26.485 1.00 90.06 101 LEU A O 1
ATOM 747 N N . ILE A 1 102 ? 19.133 -5.669 -27.343 1.00 89.69 102 ILE A N 1
ATOM 748 C CA . ILE A 1 102 ? 19.146 -6.576 -26.189 1.00 89.69 102 ILE A CA 1
ATOM 749 C C . ILE A 1 102 ? 19.692 -5.848 -24.958 1.00 89.69 102 ILE A C 1
ATOM 751 O O . ILE A 1 102 ? 19.027 -5.830 -23.931 1.00 89.69 102 ILE A O 1
ATOM 755 N N . GLY A 1 103 ? 20.838 -5.169 -25.064 1.00 88.50 103 GLY A N 1
ATOM 756 C CA . GLY A 1 103 ? 21.434 -4.439 -23.940 1.00 88.50 103 GLY A CA 1
ATOM 757 C C . GLY A 1 103 ? 20.500 -3.375 -23.358 1.00 88.50 103 GLY A C 1
ATOM 758 O O . GLY A 1 103 ? 20.345 -3.284 -22.146 1.00 88.50 103 GLY A O 1
ATOM 759 N N . ARG A 1 104 ? 19.790 -2.625 -24.210 1.00 86.44 104 ARG A N 1
ATOM 760 C CA . ARG A 1 104 ? 18.777 -1.648 -23.764 1.00 86.44 104 ARG A CA 1
ATOM 761 C C . ARG A 1 104 ? 17.558 -2.291 -23.114 1.00 86.44 104 ARG A C 1
ATOM 763 O O . ARG A 1 104 ? 16.902 -1.666 -22.287 1.00 86.44 104 ARG A O 1
ATOM 770 N N . ALA A 1 105 ? 17.181 -3.487 -23.540 1.00 84.12 105 ALA A N 1
ATOM 771 C CA . ALA A 1 105 ? 16.087 -4.209 -22.916 1.00 84.12 105 ALA A CA 1
ATOM 772 C C . ALA A 1 105 ? 16.491 -4.798 -21.565 1.00 84.12 105 ALA A C 1
ATOM 774 O O . ALA A 1 105 ? 15.740 -4.645 -20.614 1.00 84.12 105 ALA A O 1
ATOM 775 N N . VAL A 1 106 ? 17.687 -5.381 -21.465 1.00 84.31 106 VAL A N 1
ATOM 776 C CA . VAL A 1 106 ? 18.245 -5.888 -2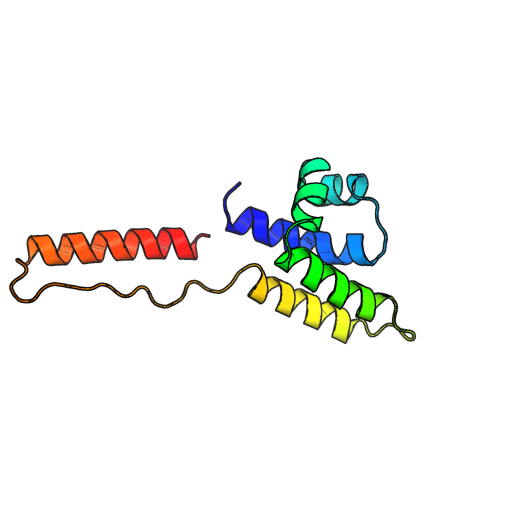0.206 1.00 84.31 106 VAL A CA 1
ATOM 777 C C . VAL A 1 106 ? 18.417 -4.754 -19.199 1.00 84.31 106 VAL A C 1
ATOM 779 O O . VAL A 1 106 ? 17.970 -4.897 -18.073 1.00 84.31 106 VAL A O 1
ATOM 782 N N . ALA A 1 107 ? 18.957 -3.599 -19.602 1.00 82.69 107 ALA A N 1
ATOM 783 C CA . ALA A 1 107 ? 19.050 -2.432 -18.722 1.00 82.69 107 ALA A CA 1
ATOM 784 C C . ALA A 1 107 ? 17.671 -1.998 -18.195 1.00 82.69 107 ALA A C 1
ATOM 786 O O . ALA A 1 107 ? 17.500 -1.821 -16.997 1.00 82.69 107 ALA A O 1
ATOM 787 N N . ARG A 1 108 ? 16.652 -1.935 -19.066 1.00 77.00 108 ARG A N 1
ATOM 788 C CA . ARG A 1 108 ? 15.270 -1.650 -18.644 1.00 77.00 108 ARG A CA 1
ATOM 789 C C . ARG A 1 108 ? 14.682 -2.731 -17.736 1.00 77.00 108 ARG A C 1
ATOM 791 O O . ARG A 1 108 ? 13.876 -2.401 -16.877 1.00 77.00 108 ARG A O 1
ATOM 798 N N . ALA A 1 109 ? 15.050 -3.995 -17.939 1.00 74.56 109 ALA A N 1
ATOM 799 C CA . ALA A 1 109 ? 14.620 -5.115 -17.107 1.00 74.56 109 ALA A CA 1
ATOM 800 C C . ALA A 1 109 ? 15.233 -5.037 -15.708 1.00 74.56 109 ALA A C 1
ATOM 802 O O . ALA A 1 109 ? 14.518 -5.190 -14.728 1.00 74.56 109 ALA A O 1
ATOM 803 N N . LEU A 1 110 ? 16.534 -4.757 -15.623 1.00 75.56 110 LEU A N 1
ATOM 804 C CA . LEU A 1 110 ? 17.253 -4.580 -14.363 1.00 75.56 110 LEU A CA 1
ATOM 805 C C . LEU A 1 110 ? 16.715 -3.363 -13.610 1.00 75.56 110 LEU A C 1
ATOM 807 O O . LEU A 1 110 ? 16.315 -3.491 -12.461 1.00 75.56 110 LEU A O 1
ATOM 811 N N . GLU A 1 111 ? 16.539 -2.230 -14.295 1.00 71.94 111 GLU A N 1
ATOM 812 C CA . GLU A 1 111 ? 15.869 -1.058 -13.722 1.00 71.94 111 GLU A CA 1
ATOM 813 C C . GLU A 1 111 ? 14.429 -1.345 -13.277 1.00 71.94 111 GLU A C 1
ATOM 815 O O . GLU A 1 111 ? 13.916 -0.636 -12.420 1.00 71.94 111 GLU A O 1
ATOM 820 N N . ALA A 1 112 ? 13.740 -2.319 -13.879 1.00 64.75 112 ALA A N 1
ATOM 821 C CA . ALA A 1 112 ? 12.392 -2.721 -13.488 1.00 64.75 112 ALA A CA 1
ATOM 822 C C . ALA A 1 112 ? 12.366 -3.780 -12.371 1.00 64.75 112 ALA A C 1
ATOM 824 O O . ALA A 1 112 ? 11.360 -3.859 -11.678 1.00 64.75 112 ALA A O 1
ATOM 825 N N . GLY A 1 113 ? 13.427 -4.575 -12.205 1.00 57.69 113 GLY A N 1
ATOM 826 C CA . GLY A 1 113 ? 13.560 -5.602 -11.164 1.00 57.69 113 GLY A CA 1
ATOM 827 C C . GLY A 1 113 ? 14.237 -5.112 -9.879 1.00 57.69 113 GLY A C 1
ATOM 828 O O . GLY A 1 113 ? 14.045 -5.708 -8.828 1.00 57.69 113 GLY A O 1
ATOM 829 N N . GLU A 1 114 ? 14.999 -4.019 -9.951 1.00 57.50 114 GLU A N 1
ATOM 830 C CA . GLU A 1 114 ? 15.493 -3.255 -8.791 1.00 57.50 114 GLU A CA 1
ATOM 831 C C . GLU A 1 114 ? 14.443 -2.231 -8.277 1.00 57.50 114 GLU A C 1
ATOM 833 O O . GLU A 1 114 ? 14.643 -1.546 -7.267 1.00 57.50 114 GLU A O 1
ATOM 838 N N . ARG A 1 115 ? 13.317 -2.117 -8.996 1.00 48.62 115 ARG A N 1
ATOM 839 C CA . ARG A 1 115 ? 12.105 -1.348 -8.664 1.00 48.62 115 ARG A CA 1
ATOM 840 C C . ARG A 1 115 ? 11.059 -2.185 -7.943 1.00 48.62 115 ARG A C 1
ATOM 842 O O . ARG A 1 115 ? 10.073 -1.540 -7.530 1.00 48.62 115 ARG A O 1
#

Secondary structure (DSSP, 8-state):
--HHHHHHHHHHHHHHHHTT--HHHHHHHHTS-HHHHHHHHHSHHHHHHHHHHHHHHHSSS--HHHHHHHHHHHHHHHS-----------TT--HHHHHHHHHHHHHHHHHHH--